Protein AF-A0A963F736-F1 (afdb_monomer_lite)

Foldseek 3Di:
DDPPPPLALFEFEDECQVVPAQALVSVLLVVLQRVLVRNCPPNVPSSVVSPPDPDPSLVSLLVVLVVCLVVVHAYEYEYEAPLCNLVNVRYAPVSLVSVLSSCVRSRYHYDYHHPDDPVVSCPDPRNVPDCSCVVVVPD

Sequence (139 aa):
MSETESPYGAVIYWDLGHQTPQSDEAFLVELCRRIGQGLREKRPDDSKYLLALESDHYSDLSEVLDALSDEQQKLLMLWDGFDRPLASGRLTRNLWDQLRELASKPSLRLVTASRQTLRELIRSEESAASDFWGVFDMM

Secondary structure (DSSP, 8-state):
------S-SEEEEEETTTS--SSHHHHHHHHHHHHHHHHTTT-HHHHHHHHS-SS-HHHHHHHHHHHHHHTT--EEEEEE-THHHHHTS-S-HHHHHHHHHHHHSTTEEEEEE-SS-HHHHTT-HHHHT-GGGGGTS--

Structure (mmCIF, N/CA/C/O backbone):
data_AF-A0A963F736-F1
#
_entry.id   AF-A0A963F736-F1
#
loop_
_atom_site.group_PDB
_atom_site.id
_atom_site.type_symbol
_atom_site.label_atom_id
_atom_site.label_alt_id
_atom_site.label_comp_id
_atom_site.label_asym_id
_atom_site.label_entity_id
_atom_site.label_seq_id
_atom_site.pdbx_PDB_ins_code
_atom_site.Cartn_x
_atom_site.Cartn_y
_atom_site.Cartn_z
_atom_site.occupancy
_atom_site.B_iso_or_equiv
_atom_site.auth_seq_id
_atom_site.auth_comp_id
_atom_site.auth_asym_id
_atom_site.auth_atom_id
_atom_site.pdbx_PDB_model_num
ATOM 1 N N . MET A 1 1 ? -20.900 -18.573 20.291 1.00 38.66 1 MET A N 1
ATOM 2 C CA . MET A 1 1 ? -19.630 -18.446 19.553 1.00 38.66 1 MET A CA 1
ATOM 3 C C . MET A 1 1 ? -19.385 -16.963 19.432 1.00 38.66 1 MET A C 1
ATOM 5 O O . MET A 1 1 ? -20.205 -16.294 18.824 1.00 38.66 1 MET A O 1
ATOM 9 N N . SER A 1 2 ? -18.393 -16.438 20.140 1.00 41.34 2 SER A N 1
ATOM 10 C CA . SER A 1 2 ? -18.022 -15.027 20.058 1.00 41.34 2 SER A CA 1
ATOM 11 C C . SER A 1 2 ? -17.490 -14.785 18.649 1.00 41.34 2 SER A C 1
ATOM 13 O O . SER A 1 2 ? -16.517 -15.429 18.262 1.00 41.34 2 SER A O 1
ATOM 15 N N . GLU A 1 3 ? -18.144 -13.929 17.865 1.00 45.81 3 GLU A N 1
ATOM 16 C CA . GLU A 1 3 ? -17.519 -13.343 16.681 1.00 45.81 3 GLU A CA 1
ATOM 17 C C . GLU A 1 3 ? -16.307 -12.565 17.183 1.00 45.81 3 GLU A C 1
ATOM 19 O O . GLU A 1 3 ? -16.437 -11.499 17.781 1.00 45.81 3 GLU A O 1
ATOM 24 N N . THR A 1 4 ? -15.123 -13.158 17.063 1.00 51.16 4 THR A N 1
ATOM 25 C CA . THR A 1 4 ? -13.879 -12.447 17.321 1.00 51.16 4 THR A CA 1
ATOM 26 C C . THR A 1 4 ? -13.786 -11.389 16.235 1.00 51.16 4 THR A C 1
ATOM 28 O O . THR A 1 4 ? -13.497 -11.704 15.080 1.00 51.16 4 THR A O 1
ATOM 31 N N . GLU A 1 5 ? -14.134 -10.156 16.589 1.00 67.44 5 GLU A N 1
ATOM 32 C CA . GLU A 1 5 ? -14.037 -9.009 15.700 1.00 67.44 5 GLU A CA 1
ATOM 33 C C . GLU A 1 5 ? -12.621 -8.990 15.105 1.00 67.44 5 GLU A C 1
ATOM 35 O O . GLU A 1 5 ? -11.626 -9.142 15.821 1.00 67.44 5 GLU A O 1
ATOM 40 N N . SER A 1 6 ? -12.532 -8.931 13.774 1.00 75.81 6 SER A N 1
ATOM 41 C CA . SER A 1 6 ? -11.249 -8.968 13.072 1.00 75.81 6 SER A CA 1
ATOM 42 C C . SER A 1 6 ? -10.331 -7.873 13.629 1.00 75.81 6 SER A C 1
ATOM 44 O O . SER A 1 6 ? -10.769 -6.726 13.724 1.00 75.81 6 SER A O 1
ATOM 46 N N . PRO A 1 7 ? -9.049 -8.161 13.937 1.00 82.88 7 PRO A N 1
ATOM 47 C CA . PRO A 1 7 ? -8.119 -7.154 14.454 1.00 82.88 7 PRO A CA 1
ATOM 48 C C . PRO A 1 7 ? -7.750 -6.088 13.406 1.00 82.88 7 PRO A C 1
ATOM 50 O O . PRO A 1 7 ? -6.938 -5.205 13.683 1.00 82.88 7 PRO A O 1
ATOM 53 N N . TYR A 1 8 ? -8.295 -6.193 12.191 1.00 88.12 8 TYR A N 1
ATOM 54 C CA . TYR A 1 8 ? -8.025 -5.299 11.079 1.00 88.12 8 TYR A CA 1
ATOM 55 C C . TYR A 1 8 ? -9.156 -4.282 10.888 1.00 88.12 8 TYR A C 1
ATOM 57 O O . TYR A 1 8 ? -10.33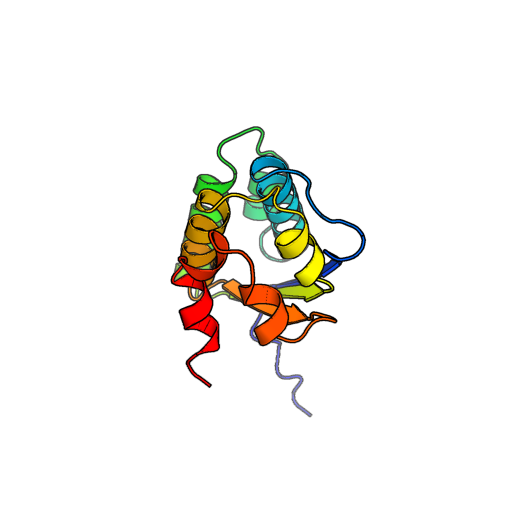2 -4.626 10.737 1.00 88.12 8 TYR A O 1
ATOM 65 N N . GLY A 1 9 ? -8.775 -3.006 10.822 1.00 85.81 9 GLY A N 1
ATOM 66 C CA . GLY A 1 9 ? -9.634 -1.892 10.435 1.00 85.81 9 GLY A CA 1
ATOM 67 C C . GLY A 1 9 ? -10.183 -2.079 9.022 1.00 85.81 9 GLY A C 1
ATOM 68 O O . GLY A 1 9 ? -11.378 -1.896 8.813 1.00 85.81 9 GLY A O 1
ATOM 69 N N . ALA A 1 10 ? -9.359 -2.563 8.093 1.00 91.50 10 ALA A N 1
ATOM 70 C CA . ALA A 1 10 ? -9.793 -2.964 6.761 1.00 91.50 10 ALA A CA 1
ATOM 71 C C . ALA A 1 10 ? -8.968 -4.144 6.235 1.00 91.50 10 ALA A C 1
ATOM 73 O O . ALA A 1 10 ? -7.794 -4.306 6.579 1.00 91.50 10 ALA A O 1
ATOM 74 N N . VAL A 1 11 ? -9.597 -4.943 5.374 1.00 93.44 11 VAL A N 1
ATOM 75 C CA . VAL A 1 11 ? -8.948 -5.998 4.591 1.00 93.44 11 VAL A CA 1
ATOM 76 C C . VAL A 1 11 ? -9.144 -5.662 3.119 1.00 93.44 11 VAL A C 1
ATOM 78 O O . VAL A 1 11 ? -10.276 -5.530 2.659 1.00 93.44 11 VAL A O 1
ATOM 81 N N . ILE A 1 12 ? -8.050 -5.486 2.387 1.00 94.94 12 ILE A N 1
ATOM 82 C CA . ILE A 1 12 ? -8.047 -4.948 1.027 1.00 94.94 12 ILE A CA 1
ATOM 83 C C . ILE A 1 12 ? -7.387 -5.958 0.100 1.00 94.94 12 ILE A C 1
ATOM 85 O O . ILE A 1 12 ? -6.242 -6.345 0.307 1.00 94.94 12 ILE A O 1
ATOM 89 N N . TYR A 1 13 ? -8.098 -6.365 -0.948 1.00 93.81 13 TYR A N 1
ATOM 90 C CA . TYR A 1 13 ? -7.568 -7.258 -1.975 1.00 93.81 13 TYR A CA 1
ATOM 91 C C . TYR A 1 13 ? -7.088 -6.478 -3.204 1.00 93.81 13 TYR A C 1
ATOM 93 O O . TYR A 1 13 ? -7.771 -5.574 -3.705 1.00 93.81 13 TYR A O 1
ATOM 101 N N . TRP A 1 14 ? -5.923 -6.866 -3.717 1.00 93.81 14 TRP A N 1
ATOM 102 C CA . TRP A 1 14 ? -5.344 -6.333 -4.940 1.00 93.81 14 TRP A CA 1
ATOM 103 C C . TRP A 1 14 ? -4.785 -7.458 -5.817 1.00 93.81 14 TRP A C 1
ATOM 105 O O . TRP A 1 14 ? -3.791 -8.098 -5.485 1.00 93.81 14 TRP A O 1
ATOM 115 N N . ASP A 1 15 ? -5.426 -7.660 -6.968 1.00 89.62 15 ASP A N 1
ATOM 116 C CA . ASP A 1 15 ? -4.950 -8.534 -8.041 1.00 89.62 15 ASP A CA 1
ATOM 117 C C . ASP A 1 15 ? -3.878 -7.824 -8.881 1.00 89.62 15 ASP A C 1
ATOM 119 O O . ASP A 1 15 ? -4.160 -7.170 -9.889 1.00 89.62 15 ASP A O 1
ATOM 123 N N . LEU A 1 16 ? -2.628 -7.950 -8.449 1.00 85.88 16 LEU A N 1
ATOM 124 C CA . LEU A 1 16 ? -1.449 -7.455 -9.158 1.00 85.88 16 LEU A CA 1
ATOM 125 C C . LEU A 1 16 ? -1.113 -8.292 -10.397 1.00 85.88 16 LEU A C 1
ATOM 127 O O . LEU A 1 16 ? -0.377 -7.819 -11.265 1.00 85.88 16 LEU A O 1
ATOM 131 N N . GLY A 1 17 ? -1.678 -9.495 -10.521 1.00 83.25 17 GLY A N 1
ATOM 132 C CA . GLY A 1 17 ? -1.536 -10.351 -11.692 1.00 83.25 17 GLY A CA 1
ATOM 133 C C . GLY A 1 17 ? -2.229 -9.783 -12.936 1.00 83.25 17 GLY A C 1
ATOM 134 O O . GLY A 1 17 ? -1.692 -9.850 -14.045 1.00 83.25 17 GLY A O 1
ATOM 135 N N . HIS A 1 18 ? -3.413 -9.198 -12.779 1.00 82.56 18 HIS A N 1
ATOM 136 C CA . HIS A 1 18 ? -4.142 -8.583 -13.895 1.00 82.56 18 HIS A CA 1
ATOM 137 C C . HIS A 1 18 ? -4.035 -7.058 -13.915 1.00 82.56 18 HIS A C 1
ATOM 139 O O . HIS A 1 18 ? -4.152 -6.456 -14.982 1.00 82.56 18 HIS A O 1
ATOM 145 N N . GLN A 1 19 ? -3.792 -6.429 -12.764 1.00 83.56 19 GLN A N 1
ATOM 146 C CA . GLN A 1 19 ? -3.759 -4.972 -12.612 1.00 83.56 19 GLN A CA 1
ATOM 147 C C . GLN A 1 19 ? -2.357 -4.511 -12.217 1.00 83.56 19 GLN A C 1
ATOM 149 O O . GLN A 1 19 ? -2.175 -3.803 -11.231 1.00 83.56 19 GLN A O 1
ATOM 154 N N . THR A 1 20 ? -1.362 -4.964 -12.984 1.00 84.06 20 THR A N 1
ATOM 155 C CA . THR A 1 20 ? 0.057 -4.681 -12.755 1.00 84.06 20 THR A CA 1
ATOM 156 C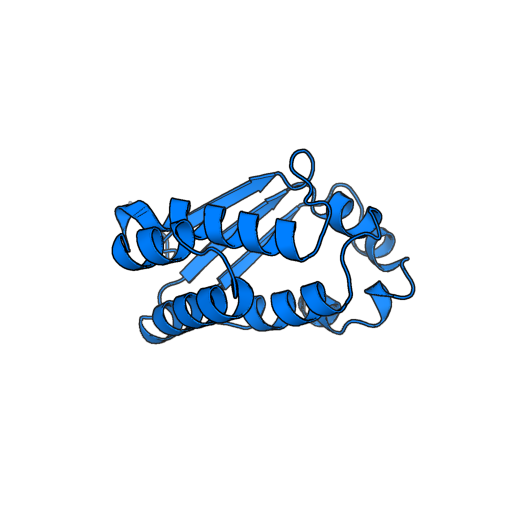 C . THR A 1 20 ? 0.381 -3.218 -13.092 1.00 84.06 20 THR A C 1
ATOM 158 O O . THR A 1 20 ? 0.274 -2.834 -14.267 1.00 84.06 20 THR A O 1
ATOM 161 N N . PRO A 1 21 ? 0.814 -2.399 -12.116 1.00 88.81 21 PRO A N 1
ATOM 162 C CA . PRO A 1 21 ? 1.285 -1.043 -12.381 1.00 88.81 21 PRO A CA 1
ATOM 163 C C . PRO A 1 21 ? 2.532 -1.041 -13.271 1.00 88.81 21 PRO A C 1
ATOM 165 O O . PRO A 1 21 ? 3.317 -1.987 -13.260 1.00 88.81 21 PRO A O 1
ATOM 168 N N . GLN A 1 22 ? 2.697 0.018 -14.066 1.00 88.00 22 GLN A N 1
ATOM 169 C CA . GLN A 1 22 ? 3.742 0.105 -15.099 1.00 88.00 22 GLN A CA 1
ATOM 170 C C . GLN A 1 22 ? 4.877 1.079 -14.751 1.00 88.00 22 GLN A C 1
ATOM 172 O O . GLN A 1 22 ? 5.796 1.243 -15.551 1.00 88.00 22 GLN A O 1
ATOM 177 N N . SER A 1 23 ? 4.802 1.719 -13.585 1.00 90.19 23 SER A N 1
ATOM 178 C CA . SER A 1 23 ? 5.813 2.612 -13.017 1.00 90.19 23 SER A CA 1
ATOM 179 C C . SER A 1 23 ? 5.636 2.697 -11.500 1.00 90.19 23 SER A C 1
ATOM 181 O O . SER A 1 23 ? 4.567 2.358 -10.982 1.00 90.19 23 SER A O 1
ATOM 183 N N . ASP A 1 24 ? 6.661 3.188 -10.805 1.00 91.00 24 ASP A N 1
ATOM 184 C CA . ASP A 1 24 ? 6.625 3.437 -9.358 1.00 91.00 24 ASP A CA 1
ATOM 185 C C . ASP A 1 24 ? 5.480 4.377 -8.965 1.00 91.00 24 ASP A C 1
ATOM 187 O O . ASP A 1 24 ? 4.716 4.097 -8.044 1.00 91.00 24 ASP A O 1
ATOM 191 N N . GLU A 1 25 ? 5.307 5.460 -9.722 1.00 92.56 25 GLU A N 1
ATOM 192 C CA . GLU A 1 25 ? 4.227 6.423 -9.512 1.00 92.56 25 GLU A CA 1
ATOM 193 C C . GLU A 1 25 ? 2.851 5.769 -9.676 1.00 92.56 25 GLU A C 1
ATOM 195 O O . GLU A 1 25 ? 2.006 5.876 -8.791 1.00 92.56 25 GLU A O 1
ATOM 200 N N . ALA A 1 26 ? 2.639 5.014 -10.761 1.00 93.12 26 ALA A N 1
ATOM 201 C CA . ALA A 1 26 ? 1.376 4.315 -10.983 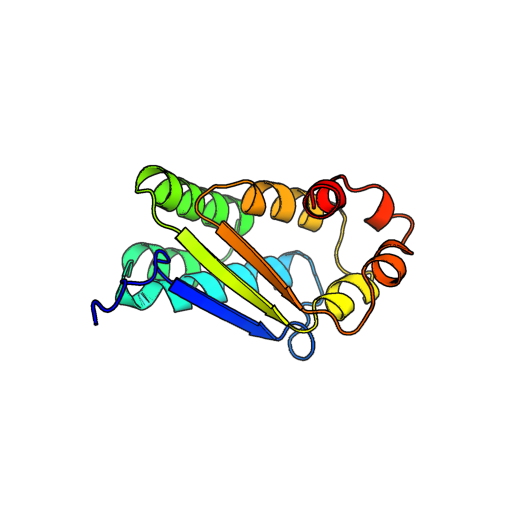1.00 93.12 26 ALA A CA 1
ATOM 202 C C . ALA A 1 26 ? 1.089 3.287 -9.878 1.00 93.12 26 ALA A C 1
ATOM 204 O O . ALA A 1 26 ? -0.072 3.056 -9.539 1.00 93.12 26 ALA A O 1
ATOM 205 N N . PHE A 1 27 ? 2.133 2.670 -9.316 1.00 93.94 27 PHE A N 1
ATOM 206 C CA . PHE A 1 27 ? 1.997 1.753 -8.191 1.00 93.94 27 PHE A CA 1
ATOM 207 C C . PHE A 1 27 ? 1.513 2.484 -6.939 1.00 93.94 27 PHE A C 1
ATOM 209 O O . PHE A 1 27 ? 0.548 2.044 -6.317 1.00 93.94 27 PHE A O 1
ATOM 216 N N . LEU A 1 28 ? 2.153 3.599 -6.581 1.00 95.25 28 LEU A N 1
ATOM 217 C CA . LEU A 1 28 ? 1.803 4.380 -5.393 1.00 95.25 28 LEU A CA 1
ATOM 218 C C . LEU A 1 28 ? 0.408 5.000 -5.499 1.00 95.25 28 LEU A C 1
ATOM 220 O O . LEU A 1 28 ? -0.368 4.895 -4.554 1.00 95.25 28 LEU A O 1
ATOM 224 N N . VAL A 1 29 ? 0.055 5.563 -6.658 1.00 95.69 29 VAL A N 1
ATOM 225 C CA . VAL A 1 29 ? -1.294 6.087 -6.934 1.00 95.69 29 VAL A CA 1
ATOM 226 C C . VAL A 1 29 ? -2.347 5.003 -6.690 1.00 95.69 29 VAL A C 1
ATOM 228 O O . VAL A 1 29 ? -3.325 5.211 -5.970 1.00 95.69 29 VAL A O 1
ATOM 231 N N . GLU A 1 30 ? -2.142 3.816 -7.263 1.00 95.88 30 GLU A N 1
ATOM 232 C CA . GLU A 1 30 ? -3.083 2.708 -7.120 1.00 95.88 30 GLU A CA 1
ATOM 233 C C . GLU A 1 30 ? -3.126 2.177 -5.679 1.00 95.88 30 GLU A C 1
ATOM 235 O O . GLU A 1 30 ? -4.210 1.876 -5.174 1.00 95.88 30 GLU A O 1
ATOM 240 N N . LEU A 1 31 ? -1.987 2.126 -4.982 1.00 95.56 31 LEU A N 1
ATOM 241 C CA . LEU A 1 31 ? -1.913 1.747 -3.572 1.00 95.56 31 LEU A CA 1
ATOM 242 C C . LEU A 1 31 ? -2.706 2.720 -2.682 1.00 95.56 31 LEU A C 1
ATOM 244 O O . LEU A 1 31 ? -3.558 2.270 -1.909 1.00 95.56 31 LEU A O 1
ATOM 248 N N . CYS A 1 32 ? -2.502 4.033 -2.836 1.00 96.94 32 CYS A N 1
ATOM 249 C CA . CYS A 1 32 ? -3.274 5.068 -2.139 1.00 96.94 32 CYS A CA 1
ATOM 250 C C . CYS A 1 32 ? -4.765 4.930 -2.431 1.00 96.94 32 CYS A C 1
ATOM 252 O O . CYS A 1 32 ? -5.585 4.940 -1.513 1.00 96.94 32 CYS A O 1
ATOM 254 N N . ARG A 1 33 ? -5.131 4.705 -3.698 1.00 96.75 33 ARG A N 1
ATOM 255 C CA . ARG A 1 33 ? -6.527 4.515 -4.099 1.00 96.75 33 ARG A CA 1
ATOM 256 C C . ARG A 1 33 ? -7.160 3.300 -3.423 1.00 96.75 33 ARG A C 1
ATOM 258 O O . ARG A 1 33 ? -8.297 3.384 -2.957 1.00 96.75 33 ARG A O 1
ATOM 265 N N . ARG A 1 34 ? -6.453 2.168 -3.361 1.00 96.50 34 ARG A N 1
ATOM 266 C CA . ARG A 1 34 ? -6.923 0.925 -2.720 1.00 96.50 34 ARG A CA 1
ATOM 267 C C . ARG A 1 34 ? -7.128 1.106 -1.224 1.00 96.50 34 ARG A C 1
ATOM 269 O O . ARG A 1 34 ? -8.182 0.736 -0.708 1.00 96.50 34 ARG A O 1
ATOM 276 N N . ILE A 1 35 ? -6.148 1.701 -0.551 1.00 96.12 35 ILE A N 1
ATOM 277 C CA . ILE A 1 35 ? -6.204 1.962 0.889 1.00 96.12 35 ILE A CA 1
ATOM 278 C C . ILE A 1 35 ? -7.299 2.978 1.200 1.00 96.12 35 ILE A C 1
ATOM 280 O O . ILE A 1 35 ? -8.172 2.698 2.019 1.00 96.12 35 ILE A O 1
ATOM 284 N N . GLY A 1 36 ? -7.344 4.089 0.467 1.00 96.50 36 GLY A N 1
ATOM 285 C CA . GLY A 1 36 ? -8.392 5.092 0.597 1.00 96.50 36 GLY A CA 1
ATOM 286 C C . GLY A 1 36 ? -9.788 4.497 0.409 1.00 96.50 36 GLY A C 1
ATOM 287 O O . GLY A 1 36 ? -10.695 4.796 1.180 1.00 96.50 36 GLY A O 1
ATOM 288 N N . GLN A 1 37 ? -9.983 3.583 -0.547 1.00 96.44 37 GLN A N 1
ATOM 289 C CA . GLN A 1 37 ? -11.253 2.862 -0.703 1.00 96.44 37 GLN A CA 1
ATOM 290 C C . GLN A 1 37 ? -11.573 1.940 0.480 1.00 96.44 37 GLN A C 1
ATOM 292 O O . GLN A 1 37 ? -12.716 1.942 0.937 1.00 96.44 37 GLN A O 1
ATOM 297 N N . GLY A 1 38 ? -10.591 1.190 0.985 1.00 94.44 38 GLY A N 1
ATOM 298 C CA . GLY A 1 38 ? -10.763 0.302 2.138 1.00 94.44 38 GLY A CA 1
ATOM 299 C C . GLY A 1 38 ? -11.063 1.035 3.448 1.00 94.44 38 GLY A C 1
ATOM 300 O O . GLY A 1 38 ? -11.720 0.483 4.325 1.00 94.44 38 GLY A O 1
ATOM 301 N N . LEU A 1 39 ? -10.631 2.292 3.567 1.00 94.81 39 LEU A N 1
ATOM 302 C CA . LEU A 1 39 ? -10.837 3.119 4.755 1.00 94.81 39 LEU A CA 1
ATOM 303 C C . LEU A 1 39 ? -12.198 3.828 4.810 1.00 94.81 39 LEU A C 1
ATOM 305 O O . LEU A 1 39 ? -12.549 4.350 5.864 1.00 94.81 39 LEU A O 1
ATOM 309 N N . ARG A 1 40 ? -12.990 3.836 3.728 1.00 94.50 40 ARG A N 1
ATOM 310 C CA . ARG A 1 40 ? -14.217 4.656 3.598 1.00 94.50 40 ARG A CA 1
ATOM 311 C C . ARG A 1 40 ? -15.178 4.586 4.782 1.00 94.50 40 ARG A C 1
ATOM 313 O O . ARG A 1 40 ? -15.739 5.608 5.160 1.00 94.50 40 ARG A O 1
ATOM 320 N N . GLU A 1 41 ? -15.397 3.393 5.323 1.00 89.31 41 GLU A N 1
ATOM 321 C CA . GLU A 1 41 ? -16.393 3.176 6.375 1.00 89.31 41 GLU A CA 1
ATOM 322 C C . GLU A 1 41 ? -15.874 3.553 7.764 1.00 89.31 41 GLU A C 1
ATOM 324 O O . GLU A 1 41 ? -16.612 4.130 8.558 1.00 89.31 41 GLU A O 1
ATOM 329 N N . LYS A 1 42 ? -14.607 3.240 8.062 1.00 88.81 42 LYS A N 1
ATOM 330 C CA . LYS A 1 42 ? -14.039 3.407 9.410 1.00 88.81 42 LYS A CA 1
ATOM 331 C C . LYS A 1 42 ? -13.244 4.698 9.590 1.00 88.81 42 LYS A C 1
ATOM 333 O O . LYS A 1 42 ? -13.130 5.172 10.713 1.00 88.81 42 LYS A O 1
ATOM 338 N N . ARG A 1 43 ? -12.688 5.249 8.507 1.00 91.75 43 ARG A N 1
ATOM 339 C CA . ARG A 1 43 ? -11.850 6.461 8.489 1.00 91.75 43 ARG A CA 1
ATOM 340 C C . ARG A 1 43 ? -12.152 7.293 7.237 1.00 91.75 43 ARG A C 1
ATOM 342 O O . ARG A 1 43 ? -11.349 7.346 6.303 1.00 91.75 43 ARG A O 1
ATOM 349 N N . PRO A 1 44 ? -13.341 7.914 7.170 1.00 94.19 44 PRO A N 1
ATOM 350 C CA . PRO A 1 44 ? -13.790 8.632 5.981 1.00 94.19 44 PRO A CA 1
ATOM 351 C C . PRO A 1 44 ? -12.919 9.846 5.636 1.00 94.19 44 PRO A C 1
ATOM 353 O O . PRO A 1 44 ? -12.864 10.218 4.466 1.00 94.19 44 PRO A O 1
ATOM 356 N N . ASP A 1 45 ? -12.244 10.455 6.611 1.00 95.44 45 ASP A N 1
ATOM 357 C CA . ASP A 1 45 ? -11.379 11.613 6.367 1.00 95.44 45 ASP A CA 1
ATOM 358 C C . ASP A 1 45 ? -10.054 11.189 5.720 1.00 95.44 45 ASP A C 1
ATOM 360 O O . ASP A 1 45 ? -9.748 11.673 4.632 1.00 95.44 45 ASP A O 1
ATOM 364 N N . ASP A 1 46 ? -9.367 10.180 6.264 1.00 94.88 46 ASP A N 1
ATOM 365 C CA . ASP A 1 46 ? -8.177 9.578 5.634 1.00 94.88 46 ASP A CA 1
ATOM 366 C C . ASP A 1 46 ? -8.500 8.985 4.257 1.00 94.88 46 ASP A C 1
ATOM 368 O O . ASP A 1 46 ? -7.719 9.083 3.312 1.00 94.88 46 ASP A O 1
ATOM 372 N N . SER A 1 47 ? -9.693 8.400 4.114 1.00 96.19 47 SER A N 1
ATOM 373 C CA . SER A 1 47 ? -10.198 7.924 2.829 1.00 96.19 47 SER A CA 1
ATOM 374 C C . SER A 1 47 ? -10.287 9.047 1.796 1.00 96.19 47 SER A C 1
ATOM 376 O O . SER A 1 47 ? -9.794 8.891 0.679 1.00 96.19 47 SER A O 1
ATOM 378 N N . LYS A 1 48 ? -10.909 10.179 2.149 1.00 96.94 48 LYS A N 1
ATOM 379 C CA . LYS A 1 48 ? -11.015 11.340 1.255 1.00 96.94 48 LYS A CA 1
ATOM 380 C C . LYS A 1 48 ? -9.647 11.929 0.951 1.00 96.94 48 LYS A C 1
ATOM 382 O O . LYS A 1 48 ? -9.416 12.280 -0.199 1.00 96.94 48 LYS A O 1
ATOM 387 N N . TYR A 1 49 ? -8.775 12.003 1.955 1.00 96.81 49 TYR A N 1
ATOM 388 C CA . TYR A 1 49 ? -7.416 12.504 1.809 1.00 96.81 49 TYR A CA 1
ATOM 389 C C . TYR A 1 49 ? -6.654 11.712 0.746 1.00 96.81 49 TYR A C 1
ATOM 391 O O . TYR A 1 49 ? -6.309 12.263 -0.294 1.00 96.81 49 TYR A O 1
ATOM 399 N N . LEU A 1 50 ? -6.527 10.393 0.929 1.00 96.69 50 LEU A N 1
ATOM 400 C CA . LEU A 1 50 ? -5.798 9.520 0.003 1.00 96.69 50 LEU A CA 1
ATOM 401 C C . LEU A 1 50 ? -6.404 9.472 -1.406 1.00 96.69 50 LEU A C 1
ATOM 403 O O . LEU A 1 50 ? -5.684 9.260 -2.378 1.00 96.69 50 LEU A O 1
ATOM 407 N N . LEU A 1 51 ? -7.726 9.629 -1.534 1.00 96.81 51 LEU A N 1
ATOM 408 C CA . LEU A 1 51 ? -8.413 9.616 -2.830 1.00 96.81 51 LEU A CA 1
ATOM 409 C C . LEU A 1 51 ? -8.339 10.950 -3.584 1.00 96.81 51 LEU A C 1
ATOM 411 O O . LEU A 1 51 ? -8.701 10.976 -4.760 1.00 96.81 51 LEU A O 1
ATOM 415 N N . ALA A 1 52 ? -7.918 12.029 -2.923 1.00 96.38 52 ALA A N 1
ATOM 416 C CA . ALA A 1 52 ? -7.808 13.366 -3.501 1.00 96.38 52 ALA A CA 1
ATOM 417 C C . ALA A 1 52 ? -6.358 13.786 -3.801 1.00 96.38 52 ALA A C 1
ATOM 419 O O . ALA A 1 52 ? -6.147 14.903 -4.265 1.00 96.38 52 ALA A O 1
ATOM 420 N N . LEU A 1 53 ? -5.373 12.921 -3.536 1.00 94.69 53 LEU A N 1
ATOM 421 C CA . LEU A 1 53 ? -3.965 13.207 -3.801 1.00 94.69 53 LEU A CA 1
ATOM 422 C C . LEU A 1 53 ? -3.695 13.351 -5.303 1.00 94.69 53 LEU A C 1
ATOM 424 O O . LEU A 1 53 ? -4.133 12.531 -6.111 1.00 94.69 53 LEU A O 1
ATOM 428 N N . GLU A 1 54 ? -2.935 14.387 -5.654 1.00 92.31 54 GLU A N 1
ATOM 429 C CA . GLU A 1 54 ? -2.411 14.604 -7.009 1.00 92.31 54 GLU A CA 1
ATOM 430 C C . GLU A 1 54 ? -0.899 14.326 -7.089 1.00 92.31 54 GLU A C 1
ATOM 432 O O . GLU A 1 54 ? -0.395 13.950 -8.146 1.00 92.31 54 GLU A O 1
ATOM 437 N N . SER A 1 55 ? -0.175 14.466 -5.974 1.00 91.75 55 SER A N 1
ATOM 438 C CA . SER A 1 55 ? 1.271 14.249 -5.852 1.00 91.75 55 SER A CA 1
ATOM 439 C C . SER A 1 55 ? 1.619 13.634 -4.494 1.00 91.75 55 SER A C 1
ATOM 441 O O . SER A 1 55 ? 0.729 13.315 -3.715 1.00 91.75 55 SER A O 1
ATOM 443 N N . ASP A 1 56 ? 2.915 13.398 -4.254 1.00 92.50 56 ASP A N 1
ATOM 444 C CA . ASP A 1 56 ? 3.486 13.046 -2.939 1.00 92.50 56 ASP A CA 1
ATOM 445 C C . ASP A 1 56 ? 2.907 11.796 -2.246 1.00 92.50 56 ASP A C 1
ATOM 447 O O . ASP A 1 56 ? 3.194 11.526 -1.082 1.00 92.50 56 ASP A O 1
ATOM 451 N N . HIS A 1 57 ? 2.237 10.941 -3.029 1.00 95.31 57 HIS A N 1
ATOM 452 C CA . HIS A 1 57 ? 1.571 9.696 -2.634 1.00 95.31 57 HIS A CA 1
ATOM 453 C C . HIS A 1 57 ? 2.304 8.866 -1.577 1.00 95.31 57 HIS A C 1
ATOM 455 O O . HIS A 1 57 ? 1.669 8.320 -0.682 1.00 95.31 57 HIS A O 1
ATOM 461 N N . TYR A 1 58 ? 3.630 8.747 -1.679 1.00 95.88 58 TYR A N 1
ATOM 462 C CA . TYR A 1 58 ? 4.427 8.038 -0.683 1.00 95.88 58 TYR A CA 1
ATOM 463 C C . TYR A 1 58 ? 4.375 8.702 0.699 1.00 95.88 58 TYR A C 1
ATOM 465 O O . TYR A 1 58 ? 4.083 8.027 1.684 1.00 95.88 58 TYR A O 1
ATOM 473 N N . SER A 1 59 ? 4.670 10.003 0.770 1.00 95.94 59 SER A N 1
ATOM 474 C CA . SER A 1 59 ? 4.741 10.755 2.027 1.00 95.94 59 SER A CA 1
ATOM 475 C C . SER A 1 59 ? 3.379 10.777 2.709 1.00 95.94 59 SER A C 1
ATOM 477 O O . SER A 1 59 ? 3.271 10.450 3.888 1.00 95.94 59 SER A O 1
ATOM 479 N N . ASP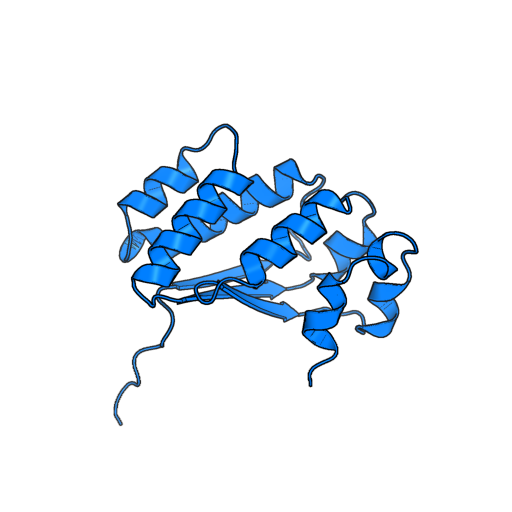 A 1 60 ? 2.332 11.062 1.939 1.00 96.81 60 ASP A N 1
ATOM 480 C CA . ASP A 1 60 ? 0.964 11.147 2.447 1.00 96.81 60 ASP A CA 1
ATOM 481 C C . ASP A 1 60 ? 0.426 9.792 2.907 1.00 96.81 60 ASP A C 1
ATOM 483 O O . ASP A 1 60 ? -0.224 9.681 3.948 1.00 96.81 60 ASP A O 1
ATOM 487 N N . LEU A 1 61 ? 0.738 8.722 2.170 1.00 96.88 61 LEU A N 1
ATOM 488 C CA . LEU A 1 61 ? 0.405 7.373 2.611 1.00 96.88 61 LEU A CA 1
ATOM 489 C C . LEU A 1 61 ? 1.164 6.994 3.885 1.00 96.88 61 LEU A C 1
ATOM 491 O O . LEU A 1 61 ? 0.597 6.353 4.771 1.00 96.88 61 LEU A O 1
ATOM 495 N N . SER A 1 62 ? 2.438 7.375 3.975 1.00 97.12 62 SER A N 1
ATOM 496 C CA . SER A 1 62 ? 3.272 7.146 5.152 1.00 97.12 62 SER A CA 1
ATOM 497 C C . SER A 1 62 ? 2.654 7.804 6.390 1.00 97.12 62 SER A C 1
ATOM 499 O O . SER A 1 62 ? 2.509 7.122 7.406 1.00 97.12 62 SER A O 1
ATOM 501 N N . GLU A 1 63 ? 2.204 9.057 6.277 1.00 96.69 63 GLU A N 1
ATOM 502 C CA . GLU A 1 63 ? 1.543 9.808 7.353 1.00 96.69 63 GLU A CA 1
ATOM 503 C C . GLU A 1 63 ? 0.237 9.143 7.810 1.00 96.69 63 GLU A C 1
ATOM 505 O O . GLU A 1 63 ? 0.036 8.918 9.005 1.00 96.69 63 GLU A O 1
ATOM 510 N N . VAL A 1 64 ? -0.623 8.727 6.873 1.00 96.31 64 VAL A N 1
ATOM 511 C CA . VAL A 1 64 ? -1.863 8.006 7.214 1.00 96.31 64 VAL A CA 1
ATOM 512 C C . VAL A 1 64 ? -1.561 6.694 7.946 1.00 96.31 64 VAL A C 1
ATOM 514 O O . VAL A 1 64 ? -2.245 6.328 8.905 1.00 96.31 64 VAL A O 1
ATOM 517 N N . LEU A 1 65 ? -0.523 5.968 7.525 1.00 96.50 65 LEU A N 1
ATOM 518 C CA . LEU A 1 65 ? -0.108 4.734 8.191 1.00 96.50 65 LEU A CA 1
ATOM 519 C C . LEU A 1 65 ? 0.523 4.981 9.572 1.00 96.50 65 LEU A C 1
ATOM 521 O O . LEU A 1 65 ? 0.420 4.099 10.432 1.00 96.50 65 LEU A O 1
ATOM 525 N N . ASP A 1 66 ? 1.139 6.137 9.814 1.00 96.31 66 ASP A N 1
ATOM 526 C CA . ASP A 1 66 ? 1.610 6.530 11.150 1.00 96.31 66 ASP A CA 1
ATOM 527 C C . ASP A 1 66 ? 0.438 6.843 12.075 1.00 96.31 66 ASP A C 1
ATOM 529 O O . ASP A 1 66 ? 0.354 6.259 13.154 1.00 96.31 66 ASP A O 1
ATOM 533 N N . ALA A 1 67 ? -0.536 7.631 11.613 1.00 94.88 67 ALA A N 1
ATOM 534 C CA . ALA A 1 67 ? -1.754 7.909 12.375 1.00 94.88 67 ALA A CA 1
ATOM 535 C C . ALA A 1 67 ? -2.493 6.615 12.769 1.00 94.88 67 ALA A C 1
ATOM 537 O O . ALA A 1 67 ? -2.902 6.430 13.917 1.00 94.88 67 ALA A O 1
ATOM 538 N N . LEU A 1 68 ? -2.594 5.655 11.843 1.00 93.69 68 LEU A N 1
ATOM 539 C CA . LEU A 1 68 ? -3.138 4.325 12.135 1.00 93.69 68 LEU A CA 1
ATOM 540 C C . LEU A 1 68 ? -2.316 3.559 13.181 1.00 93.69 68 LEU A C 1
ATOM 542 O O . LEU A 1 68 ? -2.888 2.831 13.994 1.00 93.69 68 LEU A O 1
ATOM 546 N N . SER A 1 69 ? -0.989 3.696 13.152 1.00 93.44 69 SER A N 1
ATOM 547 C CA . SER A 1 69 ? -0.092 3.035 14.106 1.00 93.44 69 SER A CA 1
ATOM 548 C C . SER A 1 69 ? -0.277 3.587 15.516 1.00 93.44 69 SER A C 1
ATOM 550 O O . SER A 1 69 ? -0.376 2.798 16.459 1.00 93.44 69 SER A O 1
ATOM 552 N N . ASP A 1 70 ? -0.387 4.909 15.650 1.00 94.31 70 ASP A N 1
ATOM 553 C CA . ASP A 1 70 ? -0.618 5.597 16.925 1.00 94.31 70 ASP A CA 1
ATOM 554 C C . ASP A 1 70 ? -1.951 5.177 17.560 1.00 94.31 70 ASP A C 1
ATOM 556 O O . ASP A 1 70 ? -2.050 4.969 18.772 1.00 94.31 70 ASP A O 1
ATOM 560 N N . GLU A 1 71 ? -2.964 4.947 16.726 1.00 91.88 71 GLU A N 1
ATOM 561 C CA . GLU A 1 71 ? -4.273 4.441 17.141 1.00 91.88 71 GLU A CA 1
ATOM 562 C C . GLU A 1 71 ? -4.340 2.909 17.288 1.00 91.88 71 GLU A C 1
ATOM 564 O O . GLU A 1 71 ? -5.404 2.351 17.563 1.00 91.88 71 GLU A O 1
ATOM 569 N N . GLN A 1 72 ? -3.214 2.207 17.113 1.00 91.06 72 GLN A N 1
ATOM 570 C CA . GLN A 1 72 ? -3.101 0.742 17.173 1.00 91.06 72 GLN A CA 1
ATOM 571 C C . GLN A 1 72 ? -4.029 0.007 16.186 1.00 91.06 72 GLN A C 1
ATOM 573 O O . GLN A 1 72 ? -4.357 -1.170 16.373 1.00 91.06 72 GLN A O 1
ATOM 578 N N . GLN A 1 73 ? -4.426 0.679 15.105 1.00 91.56 73 GLN A N 1
ATOM 579 C CA . GLN A 1 73 ? -5.236 0.118 14.034 1.00 91.56 73 GLN A CA 1
ATOM 580 C C . GLN A 1 73 ? -4.359 -0.545 12.977 1.00 91.56 73 GLN A C 1
ATOM 582 O O . GLN A 1 73 ? -3.230 -0.137 12.713 1.00 91.56 73 GLN A O 1
ATOM 587 N N . LYS A 1 74 ? -4.889 -1.605 12.360 1.00 92.19 74 LYS A N 1
ATOM 588 C CA . LYS A 1 74 ? -4.154 -2.410 11.379 1.00 92.19 74 LYS A CA 1
ATOM 589 C C . LYS A 1 74 ? -4.940 -2.564 10.093 1.00 92.19 74 LYS A C 1
ATOM 591 O O . LYS A 1 74 ? -6.139 -2.826 10.117 1.00 92.19 74 LYS A O 1
ATOM 596 N N . LEU A 1 75 ? -4.244 -2.486 8.974 1.00 94.12 75 LEU A N 1
ATOM 597 C CA . LEU A 1 75 ? -4.735 -2.788 7.644 1.00 94.12 75 LEU A CA 1
ATOM 598 C C . LEU A 1 75 ? -4.089 -4.078 7.165 1.00 94.12 75 LEU A C 1
ATOM 600 O O . LEU A 1 75 ? -2.886 -4.284 7.333 1.00 94.12 75 LEU A O 1
ATOM 604 N N . LEU A 1 76 ? -4.894 -4.940 6.555 1.00 94.62 76 LEU A N 1
ATOM 605 C CA . LEU A 1 76 ? -4.412 -6.129 5.872 1.00 94.62 76 LEU A CA 1
ATOM 606 C C . LEU A 1 76 ? -4.575 -5.939 4.368 1.00 94.62 76 LEU A C 1
ATOM 608 O O . LEU A 1 76 ? -5.694 -5.809 3.879 1.00 94.62 76 LEU A O 1
ATOM 612 N N . MET A 1 77 ? -3.469 -5.970 3.635 1.00 94.88 77 MET A N 1
ATOM 613 C CA . MET A 1 77 ? -3.466 -6.022 2.178 1.00 94.88 77 MET A CA 1
ATOM 614 C C . MET A 1 77 ? -3.190 -7.454 1.722 1.00 94.88 77 MET A C 1
ATOM 616 O O . MET A 1 77 ? -2.207 -8.070 2.135 1.00 94.88 77 MET A O 1
ATOM 620 N N . LEU A 1 78 ? -4.043 -7.963 0.841 1.00 93.38 78 LEU A N 1
ATOM 621 C CA . LEU A 1 78 ? -3.893 -9.242 0.162 1.00 93.38 78 LEU A CA 1
ATOM 622 C C . LEU A 1 78 ? -3.481 -8.962 -1.283 1.00 93.38 78 LEU A C 1
ATOM 624 O O . LEU A 1 78 ? -4.287 -8.476 -2.076 1.00 93.38 78 LEU A O 1
ATOM 628 N N . TRP A 1 79 ? -2.224 -9.224 -1.613 1.00 92.44 79 TRP A N 1
ATOM 629 C CA . TRP A 1 79 ? -1.656 -9.013 -2.942 1.00 92.44 79 TRP A CA 1
ATOM 630 C C . TRP A 1 79 ? -1.584 -10.337 -3.683 1.00 92.44 79 TRP A C 1
ATOM 632 O O . TRP A 1 79 ? -0.825 -11.213 -3.290 1.00 92.44 79 TRP A O 1
ATOM 642 N N . ASP A 1 80 ? -2.342 -10.486 -4.758 1.00 87.38 80 ASP A N 1
ATOM 643 C CA . ASP A 1 80 ? -2.353 -11.700 -5.574 1.00 87.38 80 ASP A CA 1
ATOM 644 C C . ASP A 1 80 ? -1.639 -11.472 -6.908 1.00 87.38 80 ASP A C 1
ATOM 646 O O . ASP A 1 80 ? -1.811 -10.433 -7.540 1.00 87.38 80 ASP A O 1
ATOM 650 N N . GLY A 1 81 ? -0.812 -12.424 -7.337 1.00 83.88 81 GLY A N 1
ATOM 651 C CA . GLY A 1 81 ? -0.001 -12.305 -8.551 1.00 83.88 81 GLY A CA 1
ATOM 652 C C . GLY A 1 81 ? 1.152 -11.303 -8.434 1.00 83.88 81 GLY A C 1
ATOM 653 O O . GLY A 1 81 ? 1.496 -10.639 -9.415 1.00 83.88 81 GLY A O 1
ATOM 654 N N . PHE A 1 82 ? 1.744 -11.173 -7.240 1.00 81.06 82 PHE A N 1
ATOM 655 C CA . PHE A 1 82 ? 2.851 -10.240 -6.973 1.00 81.06 82 PHE A CA 1
ATOM 656 C C . PHE A 1 82 ? 4.128 -10.542 -7.783 1.00 81.06 82 PHE A C 1
ATOM 658 O O . PHE A 1 82 ? 5.007 -9.691 -7.912 1.00 81.06 82 PHE A O 1
ATOM 665 N N . ASP A 1 83 ? 4.211 -11.719 -8.406 1.00 75.19 83 ASP A N 1
ATOM 666 C CA . ASP A 1 83 ? 5.290 -12.091 -9.317 1.00 75.19 83 ASP A CA 1
ATOM 667 C C . ASP A 1 83 ? 5.376 -11.220 -10.571 1.00 75.19 83 ASP A C 1
ATOM 669 O O . ASP A 1 83 ? 6.468 -10.964 -11.080 1.00 75.19 83 ASP A O 1
ATOM 673 N N . ARG A 1 84 ? 4.245 -10.718 -11.071 1.00 77.62 84 ARG A N 1
ATOM 674 C CA . ARG A 1 84 ? 4.229 -9.926 -12.307 1.00 77.62 84 ARG A CA 1
ATOM 675 C C . ARG A 1 84 ? 4.846 -8.533 -12.174 1.00 77.62 84 ARG A C 1
ATOM 677 O O . ARG A 1 84 ? 5.644 -8.186 -13.047 1.00 77.62 84 ARG A O 1
ATOM 684 N N . PRO A 1 85 ? 4.533 -7.738 -11.131 1.00 76.25 85 PRO A N 1
ATOM 685 C CA . PRO A 1 85 ? 5.240 -6.488 -10.866 1.00 76.25 85 PRO A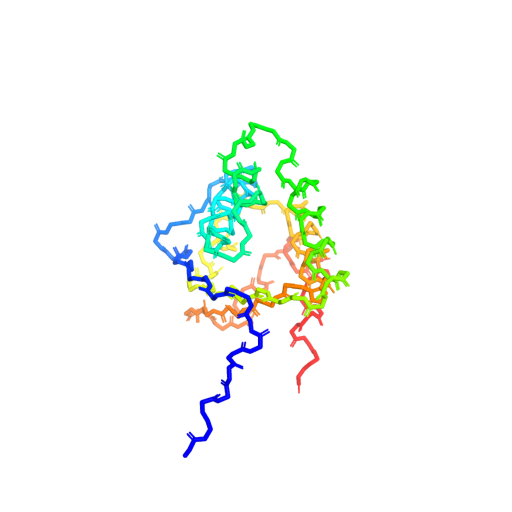 CA 1
ATOM 686 C C . PRO A 1 85 ? 6.763 -6.670 -10.810 1.00 76.25 85 PRO A C 1
ATOM 688 O O . PRO A 1 85 ? 7.489 -5.908 -11.449 1.00 76.25 85 PRO A O 1
ATOM 691 N N . LEU A 1 86 ? 7.236 -7.724 -10.133 1.00 72.25 86 LEU A N 1
ATOM 692 C CA . LEU A 1 86 ? 8.661 -8.045 -9.991 1.00 72.25 86 LEU A CA 1
ATOM 693 C C . LEU A 1 86 ? 9.312 -8.451 -11.322 1.00 72.25 86 LEU A C 1
ATOM 695 O O . LEU A 1 86 ? 10.383 -7.957 -11.665 1.00 72.25 86 LEU A O 1
ATOM 699 N N . ALA A 1 87 ? 8.648 -9.298 -12.110 1.00 71.81 87 ALA A N 1
ATOM 700 C CA . ALA A 1 87 ? 9.160 -9.753 -13.404 1.00 71.81 87 ALA A CA 1
ATOM 701 C C . ALA A 1 87 ? 9.145 -8.666 -14.495 1.00 71.81 87 ALA A C 1
ATOM 703 O O . ALA A 1 87 ? 9.803 -8.817 -15.523 1.00 71.81 87 ALA A O 1
ATOM 704 N N . SER A 1 88 ? 8.383 -7.583 -14.307 1.00 72.50 88 SER A N 1
ATOM 705 C CA . SER A 1 88 ? 8.229 -6.535 -15.322 1.00 72.50 88 SER A CA 1
ATOM 706 C C . SER A 1 88 ? 9.498 -5.706 -15.557 1.00 72.50 88 SER A C 1
ATOM 708 O O . SER A 1 88 ? 9.633 -5.118 -16.631 1.00 72.50 88 SER A O 1
ATOM 710 N N . GLY A 1 89 ? 10.397 -5.623 -14.565 1.00 72.44 89 GLY A N 1
ATOM 711 C CA . GLY A 1 89 ? 11.594 -4.770 -14.597 1.00 72.44 89 GLY A CA 1
ATOM 712 C C . GLY A 1 89 ? 11.305 -3.263 -14.659 1.00 72.44 89 GLY A C 1
ATOM 713 O O . GLY A 1 89 ? 12.212 -2.477 -14.901 1.00 72.44 89 GLY A O 1
ATOM 714 N N . ARG A 1 90 ? 10.042 -2.845 -14.488 1.00 78.25 90 ARG A N 1
ATOM 715 C CA . ARG A 1 90 ? 9.616 -1.432 -14.559 1.00 78.25 90 ARG A CA 1
ATOM 716 C C . ARG A 1 90 ? 9.557 -0.747 -13.200 1.00 78.25 90 ARG A C 1
ATOM 718 O O . ARG A 1 90 ? 9.422 0.471 -13.148 1.00 78.25 90 ARG A O 1
ATOM 725 N N . LEU A 1 91 ? 9.611 -1.537 -12.131 1.00 83.50 91 LEU A N 1
ATOM 726 C CA . LEU A 1 91 ? 9.585 -1.056 -10.759 1.00 83.50 91 LEU A CA 1
ATOM 727 C C . LEU A 1 91 ? 11.008 -0.917 -10.247 1.00 83.50 91 LEU A C 1
ATOM 729 O O . LEU A 1 91 ? 11.774 -1.885 -10.268 1.00 83.50 91 LEU A O 1
ATOM 733 N N . THR A 1 92 ? 11.357 0.283 -9.804 1.00 85.69 92 THR A N 1
ATOM 734 C CA . THR A 1 92 ? 12.730 0.592 -9.416 1.00 85.69 92 THR A CA 1
ATOM 735 C C . THR A 1 92 ? 12.995 0.213 -7.963 1.00 85.69 92 THR A C 1
ATOM 737 O O . THR A 1 92 ? 12.084 0.029 -7.154 1.00 85.69 92 THR A O 1
ATOM 740 N N . ARG A 1 93 ? 14.279 0.150 -7.598 1.00 83.56 93 ARG A N 1
ATOM 741 C CA . ARG A 1 93 ? 14.715 -0.005 -6.205 1.00 83.56 93 ARG A CA 1
ATOM 742 C C . ARG A 1 93 ? 14.078 1.021 -5.260 1.00 83.56 93 ARG A C 1
ATOM 744 O O . ARG A 1 93 ? 13.775 0.668 -4.126 1.00 83.56 93 ARG A O 1
ATOM 751 N N . ASN A 1 94 ? 13.847 2.250 -5.722 1.00 87.38 94 ASN A N 1
ATOM 752 C CA . ASN A 1 94 ? 13.276 3.305 -4.889 1.00 87.38 94 ASN A CA 1
ATOM 753 C C . ASN A 1 94 ? 11.881 2.930 -4.368 1.00 87.38 94 ASN A C 1
ATOM 755 O O . ASN A 1 94 ? 11.620 3.070 -3.176 1.00 87.38 94 ASN A O 1
ATOM 759 N N . LEU A 1 95 ? 11.012 2.384 -5.226 1.00 88.56 95 LEU A N 1
ATOM 760 C CA . LEU A 1 95 ? 9.705 1.889 -4.793 1.00 88.56 95 LEU A CA 1
ATOM 761 C C . LEU A 1 95 ? 9.839 0.750 -3.781 1.00 88.56 95 LEU A C 1
ATOM 763 O O . LEU A 1 95 ? 9.099 0.708 -2.805 1.00 88.56 95 LEU A O 1
ATOM 767 N N . TRP A 1 96 ? 10.767 -0.181 -3.996 1.00 85.19 96 TRP A N 1
ATOM 768 C CA . TRP A 1 96 ? 10.952 -1.308 -3.081 1.00 85.19 96 TRP A CA 1
ATOM 769 C C . TRP A 1 96 ? 11.415 -0.862 -1.695 1.00 85.19 96 TRP A C 1
ATOM 771 O O . TRP A 1 96 ? 10.894 -1.351 -0.693 1.00 85.19 96 TRP A O 1
ATOM 781 N N . ASP A 1 97 ? 12.334 0.101 -1.637 1.00 88.62 97 ASP A N 1
ATOM 782 C CA . ASP A 1 97 ? 12.808 0.679 -0.381 1.00 88.62 97 ASP A CA 1
ATOM 783 C C . ASP A 1 97 ? 11.670 1.440 0.334 1.00 88.62 97 ASP A C 1
ATOM 785 O O . ASP A 1 97 ? 11.460 1.248 1.533 1.00 88.62 97 ASP A O 1
ATOM 789 N N . GLN A 1 98 ? 10.846 2.189 -0.409 1.00 91.62 98 GLN A N 1
ATOM 790 C CA . GLN A 1 98 ? 9.631 2.831 0.111 1.00 91.62 98 GLN A CA 1
ATOM 791 C C . GLN A 1 98 ? 8.615 1.813 0.652 1.00 91.62 98 GLN A C 1
ATOM 793 O O . GLN A 1 98 ? 8.121 1.947 1.770 1.00 91.62 98 GLN A O 1
ATOM 798 N N . LEU A 1 99 ? 8.313 0.752 -0.100 1.00 90.56 99 LEU A N 1
ATOM 799 C CA . LEU A 1 99 ? 7.383 -0.295 0.334 1.00 90.56 99 LEU A CA 1
ATOM 800 C C . LEU A 1 99 ? 7.895 -1.044 1.564 1.00 90.56 99 LEU A C 1
ATOM 802 O O . LEU A 1 99 ? 7.092 -1.418 2.419 1.00 90.56 99 LEU A O 1
ATOM 806 N N . ARG A 1 100 ? 9.214 -1.242 1.680 1.00 89.06 100 ARG A N 1
ATOM 807 C CA . ARG A 1 100 ? 9.842 -1.806 2.879 1.00 89.06 100 ARG A CA 1
ATOM 808 C C . ARG A 1 100 ? 9.575 -0.929 4.096 1.00 89.06 100 ARG A C 1
ATOM 810 O O . ARG A 1 100 ? 9.189 -1.454 5.139 1.00 89.06 100 ARG A O 1
ATOM 817 N N . GLU A 1 101 ? 9.759 0.382 3.962 1.00 92.75 101 GLU A N 1
ATOM 818 C CA . GLU A 1 101 ? 9.498 1.333 5.042 1.00 92.75 101 GLU A CA 1
ATOM 819 C C . GLU A 1 101 ? 8.021 1.297 5.461 1.00 92.75 101 GLU A C 1
ATOM 821 O O . GLU A 1 101 ? 7.725 1.106 6.641 1.00 92.75 101 GLU A O 1
ATOM 826 N N . LEU A 1 102 ? 7.086 1.340 4.504 1.00 93.50 102 LEU A N 1
ATOM 827 C CA . LEU A 1 102 ? 5.649 1.251 4.794 1.00 93.50 102 LEU A CA 1
ATOM 828 C C . LEU A 1 102 ? 5.266 -0.082 5.454 1.00 93.50 102 LEU A C 1
ATOM 830 O O . LEU A 1 102 ? 4.500 -0.100 6.415 1.00 93.50 102 LEU A O 1
ATOM 834 N N . ALA A 1 103 ? 5.803 -1.204 4.970 1.00 90.38 103 ALA A N 1
ATOM 835 C CA . ALA A 1 103 ? 5.525 -2.535 5.513 1.00 90.38 103 ALA A CA 1
ATOM 836 C C . ALA A 1 103 ? 6.140 -2.758 6.904 1.00 90.38 103 ALA A C 1
ATOM 838 O O . ALA A 1 103 ? 5.665 -3.613 7.653 1.00 90.38 103 ALA A O 1
ATOM 839 N N . SER A 1 104 ? 7.175 -1.993 7.267 1.00 91.00 104 SER A N 1
ATOM 840 C CA . SER A 1 104 ? 7.747 -2.025 8.616 1.00 91.00 104 SER A CA 1
ATOM 841 C C . SER A 1 104 ? 6.805 -1.434 9.673 1.00 91.00 104 SER A C 1
ATOM 843 O O . SER A 1 104 ? 6.912 -1.779 10.854 1.00 91.00 104 SER A O 1
ATOM 845 N N . LYS A 1 105 ? 5.838 -0.599 9.262 1.00 93.00 105 LYS A N 1
ATOM 846 C CA . LYS A 1 105 ? 4.875 0.024 10.173 1.00 93.00 105 LYS A CA 1
ATOM 847 C C . LYS A 1 105 ? 3.918 -1.025 10.754 1.00 93.00 105 LYS A C 1
ATOM 849 O O . LYS A 1 105 ? 3.435 -1.909 10.040 1.00 93.00 105 LYS A O 1
ATOM 854 N N . PRO A 1 106 ? 3.594 -0.965 12.058 1.00 91.94 106 PRO A N 1
ATOM 855 C CA . PRO A 1 106 ? 2.704 -1.940 12.689 1.00 91.94 106 PRO A CA 1
ATOM 856 C C . PRO A 1 106 ? 1.267 -1.869 12.153 1.00 91.94 106 PRO A C 1
ATOM 858 O O . PRO A 1 106 ? 0.543 -2.865 12.258 1.00 91.94 106 PRO A O 1
ATOM 861 N N . SER A 1 107 ? 0.879 -0.732 11.568 1.00 94.44 107 SER A N 1
ATOM 862 C CA . SER A 1 107 ? -0.420 -0.500 10.942 1.00 94.44 107 SER A CA 1
ATOM 863 C C . SER A 1 107 ? -0.612 -1.203 9.604 1.00 94.44 107 SER A C 1
ATOM 865 O O . SER A 1 107 ? -1.756 -1.370 9.190 1.00 94.44 107 SER A O 1
ATOM 867 N N . LEU A 1 108 ? 0.450 -1.659 8.933 1.00 94.56 108 LEU A N 1
ATOM 868 C CA . LEU A 1 108 ? 0.343 -2.349 7.651 1.00 94.56 108 LEU A CA 1
ATOM 869 C C . LEU A 1 108 ? 0.754 -3.817 7.782 1.00 94.56 108 LEU A C 1
ATOM 871 O O . LEU A 1 108 ? 1.794 -4.174 8.339 1.00 94.56 108 LEU A O 1
ATOM 875 N N . ARG A 1 109 ? -0.084 -4.706 7.253 1.00 93.88 109 ARG A N 1
ATOM 876 C CA . ARG A 1 109 ? 0.222 -6.124 7.080 1.00 93.88 109 ARG A CA 1
ATOM 877 C C . ARG A 1 109 ? 0.012 -6.490 5.625 1.00 93.88 109 ARG A C 1
ATOM 879 O O . ARG A 1 109 ? -1.062 -6.262 5.077 1.00 93.88 109 ARG A O 1
ATOM 886 N N . LEU A 1 110 ? 1.047 -7.051 5.014 1.00 91.06 110 LEU A N 1
ATOM 887 C CA . LEU A 1 110 ? 1.014 -7.524 3.638 1.00 91.06 110 LEU A CA 1
ATOM 888 C C . LEU A 1 110 ? 0.989 -9.050 3.644 1.00 91.06 110 LEU A C 1
ATOM 890 O O . LEU A 1 110 ? 1.799 -9.687 4.314 1.00 91.06 110 LEU A O 1
ATOM 894 N N . VAL A 1 111 ? 0.073 -9.628 2.880 1.00 88.69 111 VAL A N 1
ATOM 895 C CA . VAL A 1 111 ? 0.087 -11.045 2.519 1.00 88.69 111 VAL A CA 1
ATOM 896 C C . VAL A 1 111 ? 0.173 -11.102 1.009 1.00 88.69 111 VAL A C 1
ATOM 898 O O . VAL A 1 111 ? -0.718 -10.610 0.318 1.00 88.69 111 VAL A O 1
ATOM 901 N N . THR A 1 112 ? 1.252 -11.683 0.498 1.00 85.50 112 THR A N 1
ATOM 902 C CA . THR A 1 112 ? 1.471 -11.831 -0.937 1.00 85.50 112 THR A CA 1
ATOM 903 C C . THR A 1 112 ? 1.223 -13.277 -1.358 1.00 85.50 112 THR A C 1
ATOM 905 O O . THR A 1 112 ? 1.643 -14.230 -0.703 1.00 85.50 112 THR A O 1
ATOM 908 N N . ALA A 1 113 ? 0.521 -13.440 -2.469 1.00 80.12 113 ALA A N 1
ATOM 909 C CA . ALA A 1 113 ? 0.366 -14.676 -3.205 1.00 80.12 113 ALA A CA 1
ATOM 910 C C . ALA A 1 113 ? 1.080 -14.516 -4.550 1.00 80.12 113 ALA A C 1
ATOM 912 O O . ALA A 1 113 ? 0.957 -13.503 -5.243 1.00 80.12 113 ALA A O 1
ATOM 913 N N . SER A 1 114 ? 1.858 -15.530 -4.905 1.00 73.31 114 SER A N 1
ATOM 914 C CA . SER A 1 114 ? 2.628 -15.593 -6.141 1.00 73.31 114 SER A CA 1
ATOM 915 C C . SER A 1 114 ? 2.482 -16.986 -6.733 1.00 73.31 114 SER A C 1
ATOM 917 O O . SER A 1 114 ? 2.440 -17.979 -6.003 1.00 73.31 114 SER A O 1
ATOM 919 N N . ARG A 1 115 ? 2.418 -17.064 -8.065 1.00 66.75 115 ARG A N 1
ATOM 920 C CA . ARG A 1 115 ? 2.456 -18.347 -8.790 1.00 66.75 115 ARG A CA 1
ATOM 921 C C . ARG A 1 115 ? 3.884 -18.856 -8.996 1.00 66.75 115 ARG A C 1
ATOM 923 O O . ARG A 1 115 ? 4.063 -20.029 -9.306 1.00 66.75 115 ARG A O 1
ATOM 930 N N . GLN A 1 116 ? 4.875 -17.981 -8.825 1.00 61.34 116 GLN A N 1
ATOM 931 C CA . GLN A 1 116 ? 6.300 -18.304 -8.836 1.00 61.34 116 GLN A CA 1
ATOM 932 C C . GLN A 1 116 ? 6.806 -18.530 -7.413 1.00 61.34 116 GLN A C 1
ATOM 934 O O . GLN A 1 116 ? 6.374 -17.864 -6.466 1.00 61.34 116 GLN A O 1
ATOM 939 N N . THR A 1 117 ? 7.743 -19.456 -7.256 1.00 59.03 117 THR A N 1
ATOM 940 C CA . THR A 1 117 ? 8.392 -19.686 -5.965 1.00 59.03 117 THR A CA 1
ATOM 941 C C . THR A 1 117 ? 9.284 -18.498 -5.593 1.00 59.03 117 THR A C 1
ATOM 943 O O . THR A 1 117 ? 9.832 -17.818 -6.458 1.00 59.03 117 THR A O 1
ATOM 946 N N . LEU A 1 118 ? 9.488 -18.257 -4.294 1.00 54.81 118 LEU A N 1
ATOM 947 C CA . LEU A 1 118 ? 10.321 -17.153 -3.787 1.00 54.81 118 LEU A CA 1
ATOM 948 C C . LEU A 1 118 ? 11.748 -17.165 -4.391 1.00 54.81 118 LEU A C 1
ATOM 950 O O . LEU A 1 118 ? 12.325 -16.120 -4.668 1.00 54.81 118 LEU A O 1
ATOM 954 N N . ARG A 1 119 ? 12.276 -18.359 -4.706 1.00 53.25 119 ARG A N 1
ATOM 955 C CA . ARG A 1 119 ? 13.571 -18.571 -5.385 1.00 53.25 119 ARG A CA 1
ATOM 956 C C . ARG A 1 119 ? 13.608 -18.109 -6.844 1.00 53.25 119 ARG A C 1
ATOM 958 O O . ARG A 1 119 ? 14.687 -17.838 -7.364 1.00 53.25 119 ARG A O 1
ATOM 965 N N . GLU A 1 120 ? 12.468 -18.068 -7.522 1.00 56.62 120 GLU A N 1
ATOM 966 C CA . GLU A 1 120 ? 12.370 -17.618 -8.915 1.00 56.62 120 GLU A CA 1
ATOM 967 C C . GLU A 1 120 ? 12.259 -16.091 -9.000 1.00 56.62 120 GLU A C 1
ATOM 969 O O . GLU A 1 120 ? 12.790 -15.505 -9.942 1.00 56.62 120 GLU A O 1
ATOM 974 N N . LEU A 1 121 ? 11.678 -15.453 -7.977 1.00 56.16 121 LEU A N 1
ATOM 975 C CA . LEU A 1 121 ? 11.499 -13.999 -7.892 1.00 56.16 121 LEU A CA 1
ATOM 976 C C . LEU A 1 121 ? 12.794 -13.221 -7.616 1.00 56.16 121 LEU A C 1
ATOM 978 O O . LEU A 1 121 ? 12.941 -12.093 -8.075 1.00 56.16 121 LEU A O 1
ATOM 982 N N . ILE A 1 122 ? 13.763 -13.830 -6.929 1.00 56.28 122 ILE A N 1
ATOM 983 C CA . ILE A 1 122 ? 15.038 -13.194 -6.538 1.00 56.28 122 ILE A CA 1
ATOM 984 C C . ILE A 1 122 ? 16.046 -13.108 -7.714 1.00 56.28 122 ILE A C 1
ATOM 986 O O . ILE A 1 122 ? 17.150 -12.598 -7.570 1.00 56.28 122 ILE A O 1
ATOM 990 N N . ARG A 1 123 ? 15.703 -13.573 -8.923 1.00 50.34 123 ARG A N 1
ATOM 991 C CA . ARG A 1 123 ? 16.662 -13.680 -10.047 1.00 50.34 123 ARG A CA 1
ATOM 992 C C . ARG A 1 123 ? 17.026 -12.372 -10.761 1.00 50.34 123 ARG A C 1
ATOM 994 O O . ARG A 1 123 ? 17.860 -12.401 -11.662 1.00 50.34 123 ARG A O 1
ATOM 1001 N N . SER A 1 124 ? 16.427 -11.247 -10.388 1.00 56.22 124 SER A N 1
ATOM 1002 C CA . SER A 1 124 ? 16.828 -9.923 -10.875 1.00 56.22 124 SER A CA 1
ATOM 1003 C C . SER A 1 124 ? 18.004 -9.412 -10.028 1.00 56.22 124 SER A C 1
ATOM 1005 O O . SER A 1 124 ? 17.850 -9.251 -8.819 1.00 56.22 124 SER A O 1
ATOM 1007 N N . GLU A 1 125 ? 19.173 -9.165 -10.638 1.00 53.91 125 GLU A N 1
ATOM 1008 C CA . GLU A 1 125 ? 20.364 -8.623 -9.945 1.00 53.91 125 GLU A CA 1
ATOM 1009 C C . GLU A 1 125 ? 20.062 -7.313 -9.191 1.00 53.91 125 GLU A C 1
ATOM 1011 O O . GLU A 1 125 ? 20.610 -7.082 -8.116 1.00 53.91 125 GLU A O 1
ATOM 1016 N N . GLU A 1 126 ? 19.144 -6.486 -9.703 1.00 54.16 126 GLU A N 1
ATOM 1017 C CA . GLU A 1 126 ? 18.719 -5.240 -9.050 1.00 54.16 126 GLU A CA 1
ATOM 1018 C C . GLU A 1 126 ? 17.788 -5.478 -7.855 1.00 54.16 126 GLU A C 1
ATOM 1020 O O . GLU A 1 126 ? 17.847 -4.749 -6.865 1.00 54.16 126 GLU A O 1
ATOM 1025 N N . SER A 1 127 ? 16.940 -6.508 -7.921 1.00 54.66 127 SER A N 1
ATOM 1026 C CA . SER A 1 127 ? 15.989 -6.840 -6.856 1.00 54.66 127 SER A CA 1
ATOM 1027 C C . SER A 1 127 ? 16.647 -7.634 -5.729 1.00 54.66 127 SER A C 1
ATOM 1029 O O . SER A 1 127 ? 16.281 -7.448 -4.572 1.00 54.66 127 SER A O 1
ATOM 1031 N N . ALA A 1 128 ? 17.635 -8.479 -6.035 1.00 57.12 128 ALA A N 1
ATOM 1032 C CA . ALA A 1 128 ? 18.362 -9.293 -5.059 1.00 57.12 128 ALA A CA 1
ATOM 1033 C C . ALA A 1 128 ? 19.180 -8.463 -4.052 1.00 57.12 128 ALA A C 1
ATOM 1035 O O . ALA A 1 128 ? 19.463 -8.937 -2.956 1.00 57.12 128 ALA A O 1
ATOM 1036 N N . ALA A 1 129 ? 19.547 -7.227 -4.408 1.00 55.62 129 ALA A N 1
ATOM 1037 C CA . ALA A 1 129 ? 20.316 -6.325 -3.552 1.00 55.62 129 ALA A CA 1
ATOM 1038 C C . ALA A 1 129 ? 19.466 -5.556 -2.521 1.00 55.62 129 ALA A C 1
ATOM 1040 O O . ALA A 1 129 ? 20.023 -4.808 -1.716 1.00 55.62 129 ALA A O 1
ATOM 1041 N N . SER A 1 130 ? 18.134 -5.682 -2.558 1.00 58.97 130 SER A N 1
ATOM 1042 C CA . SER A 1 130 ? 17.262 -5.022 -1.586 1.00 58.97 130 SER A CA 1
ATOM 1043 C C . SER A 1 130 ? 17.071 -5.894 -0.350 1.00 58.97 130 SER A C 1
ATOM 1045 O O . SER A 1 130 ? 16.627 -7.037 -0.424 1.00 58.97 130 SER A O 1
ATOM 1047 N N . ASP A 1 131 ? 17.303 -5.311 0.818 1.00 59.28 131 ASP A N 1
ATOM 1048 C CA . ASP A 1 131 ? 17.007 -5.925 2.111 1.00 59.28 131 ASP A CA 1
ATOM 1049 C C . ASP A 1 131 ? 15.495 -6.157 2.358 1.00 59.28 131 ASP A C 1
ATOM 1051 O O . ASP A 1 131 ? 15.116 -6.680 3.409 1.00 59.28 131 ASP A O 1
ATOM 1055 N N . PHE A 1 132 ? 14.605 -5.749 1.439 1.00 60.56 132 PHE A N 1
ATOM 1056 C CA . PHE A 1 132 ? 13.175 -6.081 1.495 1.00 60.56 132 PHE A CA 1
ATOM 1057 C C . PHE A 1 132 ? 12.953 -7.593 1.656 1.00 60.56 132 PHE A C 1
ATOM 1059 O O . PHE A 1 132 ? 12.056 -8.020 2.382 1.00 60.56 132 PHE A O 1
ATOM 1066 N N . TRP A 1 133 ? 13.822 -8.417 1.065 1.00 59.19 133 TRP A N 1
ATOM 1067 C CA . TRP A 1 133 ? 13.748 -9.875 1.186 1.00 59.19 133 TRP A CA 1
ATOM 1068 C C . TRP A 1 133 ? 14.009 -10.399 2.602 1.00 59.19 133 TRP A C 1
ATOM 1070 O O . TRP A 1 133 ? 13.532 -11.480 2.938 1.00 59.19 133 TRP A O 1
ATOM 1080 N N . GLY A 1 134 ? 14.652 -9.610 3.471 1.00 56.59 134 GLY A N 1
ATOM 1081 C CA . GLY A 1 134 ? 14.824 -9.945 4.888 1.00 56.59 134 GLY A CA 1
ATOM 1082 C C . GLY A 1 134 ? 13.501 -10.068 5.656 1.00 56.59 134 GLY A C 1
ATOM 1083 O O . GLY A 1 134 ? 13.468 -10.669 6.726 1.00 56.59 134 GLY A O 1
ATOM 1084 N N . VAL A 1 135 ? 12.396 -9.553 5.102 1.00 58.91 135 VAL A N 1
ATOM 1085 C CA . VAL A 1 135 ? 11.040 -9.751 5.642 1.00 58.91 135 VAL A CA 1
ATOM 1086 C C . VAL A 1 135 ? 10.578 -11.211 5.494 1.00 58.91 135 VAL A C 1
ATOM 1088 O O . VAL A 1 135 ? 9.753 -11.667 6.281 1.00 58.91 135 VAL A O 1
ATOM 1091 N N . PHE A 1 136 ? 11.124 -11.959 4.527 1.00 54.56 136 PHE A N 1
ATOM 1092 C CA . PHE A 1 136 ? 10.757 -13.354 4.252 1.00 54.56 136 PHE A CA 1
ATOM 1093 C C . PHE A 1 136 ? 11.754 -14.388 4.806 1.00 54.56 136 PHE A C 1
ATOM 1095 O O . PHE A 1 136 ? 11.387 -15.554 4.912 1.00 54.56 136 PHE A O 1
ATOM 1102 N N . ASP A 1 137 ? 12.975 -13.981 5.178 1.00 50.19 137 ASP A N 1
ATOM 1103 C CA . ASP A 1 137 ? 14.016 -14.869 5.740 1.00 50.19 137 ASP A CA 1
ATOM 1104 C C . ASP A 1 137 ? 13.813 -15.203 7.236 1.00 50.19 137 ASP A C 1
ATOM 1106 O O . ASP A 1 137 ? 14.479 -16.087 7.769 1.00 50.19 137 ASP A O 1
ATOM 1110 N N . MET A 1 138 ? 12.888 -14.527 7.930 1.00 38.75 138 MET A N 1
ATOM 1111 C CA . MET A 1 138 ? 12.481 -14.863 9.304 1.00 38.75 138 MET A CA 1
ATOM 1112 C C . MET A 1 138 ? 11.155 -15.645 9.328 1.00 38.75 138 MET A C 1
ATOM 1114 O O . MET A 1 138 ? 10.142 -15.171 9.842 1.00 38.75 138 MET A O 1
ATOM 1118 N N . MET A 1 139 ? 11.173 -16.863 8.786 1.00 38.94 139 MET A N 1
ATOM 1119 C CA . MET A 1 139 ? 10.244 -17.957 9.120 1.00 38.94 139 MET A CA 1
ATOM 1120 C C . MET A 1 139 ? 11.018 -19.269 9.200 1.00 38.94 139 MET A C 1
ATOM 1122 O O . MET A 1 139 ? 10.666 -20.085 10.079 1.00 38.94 139 MET A O 1
#

pLDDT: mean 82.57, std 16.31, range [38.66, 97.12]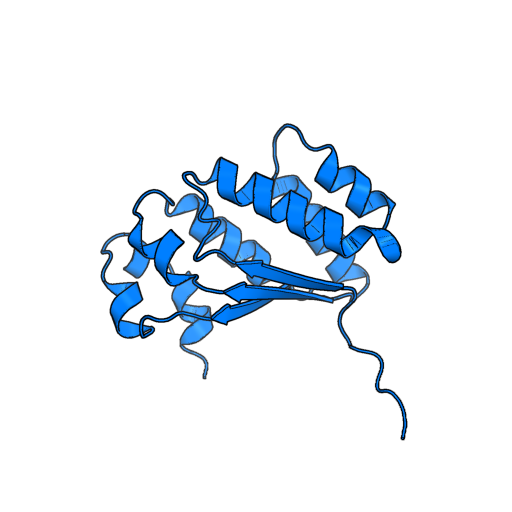

Radius of gyration: 15.26 Å; chains: 1; bounding box: 40×34×35 Å